Protein AF-W2V0Y0-F1 (afdb_monomer)

Nearest PDB structures (foldseek):
  4ql5-assembly1_A  TM=9.070E-01  e=4.684E-07  Streptococcus pneumoniae TIGR4
  3i4o-assembly2_B  TM=8.970E-01  e=8.389E-07  Mycobacterium tuberculosis H37Rv
  6cqk-assembly3_D  TM=5.480E-01  e=6.833E-02  Saccharomyces cerevisiae
  6i52-assembly1_A  TM=4.404E-01  e=4.958E-01  Saccharomyces cerevisiae S288C
  2ihf-assembly1_A-2  TM=4.417E-01  e=5.571E-01  Thermus aquaticus

Mean predicted aligned error: 17.36 Å

Structure (mmCIF, N/CA/C/O backbone):
data_AF-W2V0Y0-F1
#
_entry.id   AF-W2V0Y0-F1
#
loop_
_atom_site.group_PDB
_atom_site.id
_atom_site.type_symbol
_atom_site.label_atom_id
_atom_site.label_alt_id
_atom_site.label_comp_id
_atom_site.label_asym_id
_atom_site.label_entity_id
_atom_site.label_seq_id
_atom_site.pdbx_PDB_ins_code
_atom_site.Cartn_x
_atom_site.Cartn_y
_atom_site.Cartn_z
_atom_site.occupancy
_atom_site.B_iso_or_equiv
_atom_site.auth_seq_id
_atom_site.auth_comp_id
_atom_site.auth_asym_id
_atom_site.auth_atom_id
_atom_site.pdbx_PDB_model_num
ATOM 1 N N . MET A 1 1 ? 20.198 39.281 52.511 1.00 42.00 1 MET A N 1
ATOM 2 C CA . MET A 1 1 ? 19.016 38.414 52.303 1.00 42.00 1 MET A CA 1
ATOM 3 C C . MET A 1 1 ? 18.020 39.169 51.434 1.00 42.00 1 MET A C 1
ATOM 5 O O . MET A 1 1 ? 17.703 40.281 51.812 1.00 42.00 1 MET A O 1
ATOM 9 N N . LYS A 1 2 ? 17.581 38.536 50.327 1.00 40.50 2 LYS A N 1
ATOM 10 C CA . LYS A 1 2 ? 16.340 38.756 49.535 1.00 40.50 2 LYS A CA 1
ATOM 11 C C . LYS A 1 2 ? 16.173 40.158 48.907 1.00 40.50 2 LYS A C 1
ATOM 13 O O . LYS A 1 2 ? 15.984 41.127 49.615 1.00 40.50 2 LYS A O 1
ATOM 18 N N . GLN A 1 3 ? 16.458 40.362 47.616 1.00 40.72 3 GLN A N 1
ATOM 19 C CA . GLN A 1 3 ? 15.590 40.103 46.447 1.00 40.72 3 GLN A CA 1
ATOM 20 C C . GLN A 1 3 ? 14.111 40.442 46.671 1.00 40.72 3 GLN A C 1
ATOM 22 O O . GLN A 1 3 ? 13.391 39.655 47.279 1.00 40.72 3 GLN A O 1
ATOM 27 N N . GLU A 1 4 ? 13.672 41.540 46.056 1.00 38.91 4 GLU A N 1
ATOM 28 C CA . GLU A 1 4 ? 12.282 41.773 45.673 1.00 38.91 4 GLU A CA 1
ATOM 29 C C . GLU A 1 4 ? 12.251 42.140 44.182 1.00 38.91 4 GLU A C 1
ATOM 31 O O . GLU A 1 4 ? 12.815 43.142 43.746 1.00 38.91 4 GLU A O 1
ATOM 36 N N . ASN A 1 5 ? 11.636 41.261 43.393 1.00 35.97 5 ASN A N 1
ATOM 37 C CA . ASN A 1 5 ? 11.153 41.545 42.046 1.00 35.97 5 ASN A CA 1
ATOM 38 C C . ASN A 1 5 ? 9.730 42.107 42.185 1.00 35.97 5 ASN A C 1
ATOM 40 O O . ASN A 1 5 ? 8.996 41.581 43.017 1.00 35.97 5 ASN A O 1
ATOM 44 N N . HIS A 1 6 ? 9.302 43.064 41.349 1.00 41.09 6 HIS A N 1
ATOM 45 C CA . HIS A 1 6 ? 8.394 42.810 40.210 1.00 41.09 6 HIS A CA 1
ATOM 46 C C . HIS A 1 6 ? 7.782 44.097 39.591 1.00 41.09 6 HIS A C 1
ATOM 48 O O . HIS A 1 6 ? 7.285 44.962 40.301 1.00 41.09 6 HIS A O 1
ATOM 54 N N . THR A 1 7 ? 7.721 44.098 38.245 1.00 39.16 7 THR A N 1
ATOM 55 C CA . THR A 1 7 ? 6.726 44.714 37.312 1.00 39.16 7 THR A CA 1
ATOM 56 C C . THR A 1 7 ? 6.559 46.241 37.218 1.00 39.16 7 THR A C 1
ATOM 58 O O . THR A 1 7 ? 6.166 46.903 38.162 1.00 39.16 7 THR A O 1
ATOM 61 N N . SER A 1 8 ? 6.977 46.829 36.083 1.00 44.53 8 SER A N 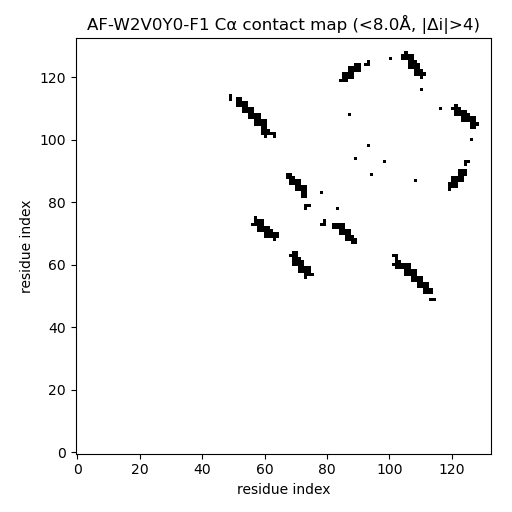1
ATOM 62 C CA . SER A 1 8 ? 6.171 47.258 34.903 1.00 44.53 8 SER A CA 1
ATOM 63 C C . SER A 1 8 ? 5.289 48.477 35.192 1.00 44.53 8 SER A C 1
ATOM 65 O O . SER A 1 8 ? 4.461 48.426 36.083 1.00 44.53 8 SER A O 1
ATOM 67 N N . GLU A 1 9 ? 5.441 49.604 34.503 1.00 32.91 9 GLU A N 1
ATOM 68 C CA . GLU A 1 9 ? 4.821 49.874 33.200 1.00 32.91 9 GLU A CA 1
ATOM 69 C C . GLU A 1 9 ? 5.497 51.100 32.554 1.00 32.91 9 GLU A C 1
ATOM 71 O O . GLU A 1 9 ? 5.639 52.135 33.199 1.00 32.91 9 GLU A O 1
ATOM 76 N N . PHE A 1 10 ? 5.846 51.036 31.265 1.00 31.69 10 PHE A N 1
ATOM 77 C CA . PHE A 1 10 ? 6.128 52.239 30.476 1.00 31.69 10 PHE A CA 1
ATOM 78 C C . PHE A 1 10 ? 4.999 52.459 29.471 1.00 31.69 10 PHE A C 1
ATOM 80 O O . PHE A 1 10 ? 4.942 51.830 28.415 1.00 31.69 10 PHE A O 1
ATOM 87 N N . LYS A 1 11 ? 4.110 53.395 29.806 1.00 40.22 11 LYS A N 1
ATOM 88 C CA . LYS A 1 11 ? 3.335 54.165 28.833 1.00 40.22 11 LYS A CA 1
ATOM 89 C C . LYS A 1 11 ? 4.039 55.507 28.648 1.00 40.22 11 LYS A C 1
ATOM 91 O O . LYS A 1 11 ? 4.275 56.209 29.624 1.00 40.22 11 LYS A O 1
ATOM 96 N N . THR A 1 12 ? 4.312 55.914 27.414 1.00 38.09 12 THR A N 1
ATOM 97 C CA . THR A 1 12 ? 3.573 56.997 26.735 1.00 38.09 12 THR A CA 1
ATOM 98 C C . THR A 1 12 ? 4.252 57.420 25.434 1.00 38.09 12 THR A C 1
ATOM 100 O O . THR A 1 12 ? 5.425 57.172 25.176 1.00 38.09 12 THR A O 1
ATOM 103 N N . ASN A 1 13 ? 3.406 58.004 24.594 1.00 41.00 13 ASN A N 1
ATOM 104 C CA . ASN A 1 13 ? 3.577 58.340 23.196 1.00 41.00 13 ASN A CA 1
ATOM 105 C C . ASN A 1 13 ? 4.416 59.605 22.935 1.00 41.00 13 ASN A C 1
ATOM 107 O O . ASN A 1 13 ? 4.546 60.482 23.782 1.00 41.00 13 ASN A O 1
ATOM 111 N N . ASN A 1 14 ? 4.704 59.751 21.638 1.00 41.03 14 ASN A N 1
ATOM 112 C CA . ASN A 1 14 ? 4.583 60.968 20.824 1.00 41.03 14 ASN A CA 1
ATOM 113 C C . ASN A 1 14 ? 5.816 61.857 20.579 1.00 41.03 14 ASN A C 1
ATOM 115 O O . ASN A 1 14 ? 6.208 62.688 21.389 1.00 41.03 14 ASN A O 1
ATOM 119 N N . ASN A 1 15 ? 6.276 61.765 19.325 1.00 48.78 15 ASN A N 1
ATOM 120 C CA . ASN A 1 15 ? 6.377 62.847 18.338 1.00 48.78 15 ASN A CA 1
ATOM 121 C C . ASN A 1 15 ? 6.909 64.216 18.789 1.00 48.78 15 ASN A C 1
ATOM 123 O O . ASN A 1 15 ? 6.168 65.043 19.313 1.00 48.78 15 ASN A O 1
ATOM 127 N N . ARG A 1 16 ? 8.151 64.486 18.377 1.00 40.28 16 ARG A N 1
ATOM 128 C CA . ARG A 1 16 ? 8.785 65.754 17.942 1.00 40.28 16 ARG A CA 1
ATOM 129 C C . ARG A 1 16 ? 10.167 65.301 17.432 1.00 40.28 16 ARG A C 1
ATOM 131 O O . ARG A 1 16 ? 10.771 64.458 18.074 1.00 40.28 16 ARG A O 1
ATOM 138 N N . SER A 1 17 ? 10.734 65.670 16.294 1.00 43.12 17 SER A N 1
ATOM 139 C CA . SER A 1 17 ? 10.711 66.892 15.495 1.00 43.12 17 SER A CA 1
ATOM 140 C C . SER A 1 17 ? 11.433 66.545 14.173 1.00 43.12 17 SER A C 1
ATOM 142 O O . SER A 1 17 ? 12.397 65.789 14.148 1.00 43.12 17 SER A O 1
ATOM 144 N N . ALA A 1 18 ? 10.834 66.860 13.029 1.00 40.22 18 ALA A N 1
ATOM 145 C CA . ALA A 1 18 ? 11.260 67.949 12.151 1.00 40.22 18 ALA A CA 1
ATOM 146 C C . ALA A 1 18 ? 12.714 67.887 11.626 1.00 40.22 18 ALA A C 1
ATOM 148 O O . ALA A 1 18 ? 13.667 68.169 12.338 1.00 4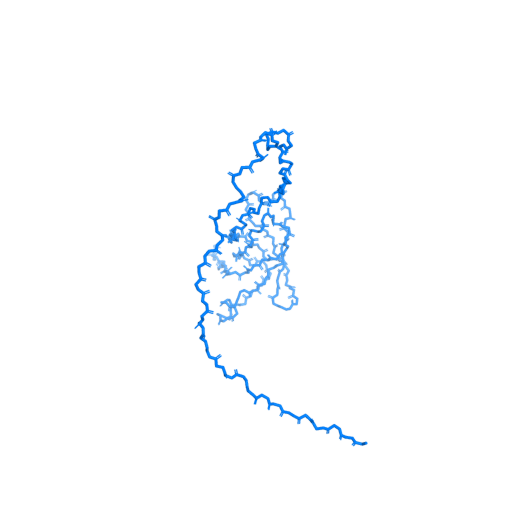0.22 18 ALA A O 1
ATOM 149 N N . SER A 1 19 ? 12.789 67.724 10.301 1.00 41.84 19 SER A N 1
ATOM 150 C CA . SER A 1 19 ? 13.608 68.528 9.386 1.00 41.84 19 SER A CA 1
ATOM 151 C C . SER A 1 19 ? 15.129 68.319 9.319 1.00 41.84 19 SER A C 1
ATOM 153 O O . SER A 1 19 ? 15.848 68.234 10.304 1.00 41.84 19 SER A O 1
ATOM 155 N N . ALA A 1 20 ? 15.594 68.382 8.068 1.00 52.62 20 ALA A N 1
ATOM 156 C CA . ALA A 1 20 ? 16.962 68.619 7.625 1.00 52.62 20 ALA A CA 1
ATOM 157 C C . ALA A 1 20 ? 17.992 67.512 7.898 1.00 52.62 20 ALA A C 1
ATOM 159 O O . ALA A 1 20 ? 18.604 67.462 8.957 1.00 52.62 20 ALA A O 1
ATOM 160 N N . LYS A 1 21 ? 18.266 66.707 6.858 1.00 41.09 21 LYS A N 1
ATOM 161 C CA . LYS A 1 21 ? 19.621 66.329 6.385 1.00 41.09 21 LYS A CA 1
ATOM 162 C C . LYS A 1 21 ? 19.516 65.299 5.252 1.00 41.09 21 LYS A C 1
ATOM 164 O O . LYS A 1 21 ? 19.934 64.157 5.381 1.00 41.09 21 LYS A O 1
ATOM 169 N N . ASN A 1 22 ? 18.953 65.708 4.112 1.00 45.47 22 ASN A N 1
ATOM 170 C CA . ASN A 1 22 ? 19.061 64.936 2.869 1.00 45.47 22 ASN A CA 1
ATOM 171 C C . ASN A 1 22 ? 19.609 65.823 1.744 1.00 45.47 22 ASN A C 1
ATOM 173 O O . ASN A 1 22 ? 18.944 66.176 0.776 1.00 45.47 22 ASN A O 1
ATOM 177 N N . LYS A 1 23 ? 20.842 66.274 1.951 1.00 47.28 23 LYS A N 1
ATOM 178 C CA . LYS A 1 23 ? 21.690 66.999 1.001 1.00 47.28 23 LYS A CA 1
ATOM 179 C C . LYS A 1 23 ? 23.110 66.748 1.519 1.00 47.28 23 LYS A C 1
ATOM 181 O O . LYS A 1 23 ? 23.291 66.845 2.723 1.00 47.28 23 LYS A O 1
ATOM 186 N N . ILE A 1 24 ? 24.076 66.414 0.655 1.00 44.53 24 ILE A N 1
ATOM 187 C CA . ILE A 1 24 ? 25.525 66.178 0.941 1.00 44.53 24 ILE A CA 1
ATOM 188 C C . ILE A 1 24 ? 26.043 64.715 0.814 1.00 44.53 24 ILE A C 1
ATOM 190 O O . ILE A 1 24 ? 27.202 64.452 1.093 1.00 44.53 24 ILE A O 1
ATOM 194 N N . LYS A 1 25 ? 25.308 63.747 0.248 1.00 40.88 25 LYS A N 1
ATOM 195 C CA . LYS A 1 25 ? 25.951 62.493 -0.246 1.00 40.88 25 LYS A CA 1
ATOM 196 C C . LYS A 1 25 ? 25.614 62.147 -1.695 1.00 40.88 25 LYS A C 1
ATOM 198 O O . LYS A 1 25 ? 25.399 60.996 -2.047 1.00 40.88 25 LYS A O 1
ATOM 203 N N . LYS A 1 26 ? 25.553 63.169 -2.553 1.00 44.56 26 LYS A N 1
ATOM 204 C CA . LYS A 1 26 ? 25.297 63.021 -3.996 1.00 44.56 26 LYS A CA 1
ATOM 205 C C . LYS A 1 26 ? 26.280 63.861 -4.817 1.00 44.56 26 LYS A C 1
ATOM 207 O O . LYS A 1 26 ? 25.892 64.747 -5.564 1.00 44.56 26 LYS A O 1
ATOM 212 N N . LYS A 1 27 ? 27.568 63.642 -4.574 1.00 44.56 27 LYS A N 1
ATOM 213 C CA . LYS A 1 27 ? 28.719 64.127 -5.350 1.00 44.56 27 LYS A CA 1
ATOM 214 C C . LYS A 1 27 ? 29.914 63.328 -4.822 1.00 44.56 27 LYS A C 1
ATOM 216 O O . LYS A 1 27 ? 30.052 63.277 -3.609 1.00 44.56 27 LYS A O 1
ATOM 221 N N . ILE A 1 28 ? 30.725 62.729 -5.701 1.00 45.25 28 ILE A N 1
ATOM 222 C CA . ILE A 1 28 ? 32.091 62.175 -5.488 1.00 45.25 28 ILE A CA 1
ATOM 223 C C . ILE A 1 28 ? 32.315 60.695 -5.880 1.00 45.25 28 ILE A C 1
ATOM 225 O O . ILE A 1 28 ? 33.448 60.360 -6.179 1.00 45.25 28 ILE A O 1
ATOM 229 N N . THR A 1 29 ? 31.324 59.818 -6.071 1.00 42.31 29 THR A N 1
ATOM 230 C CA . THR A 1 29 ? 31.627 58.459 -6.606 1.00 42.31 29 THR A CA 1
ATOM 231 C C . THR A 1 29 ? 30.867 58.153 -7.888 1.00 42.31 29 THR A C 1
ATOM 233 O O . THR A 1 29 ? 30.033 57.252 -7.947 1.00 42.31 29 THR A O 1
ATOM 236 N N . GLY A 1 30 ? 31.153 58.945 -8.921 1.00 45.41 30 GLY A N 1
ATOM 237 C CA . GLY A 1 30 ? 31.166 58.403 -10.275 1.00 45.41 30 GLY A CA 1
ATOM 238 C C . GLY A 1 30 ? 32.378 57.474 -10.425 1.00 45.41 30 GLY A C 1
ATOM 239 O O . GLY A 1 30 ? 33.377 57.671 -9.743 1.00 45.41 30 GLY A O 1
ATOM 240 N N . THR A 1 31 ? 32.245 56.472 -11.297 1.00 50.94 31 THR A N 1
ATOM 241 C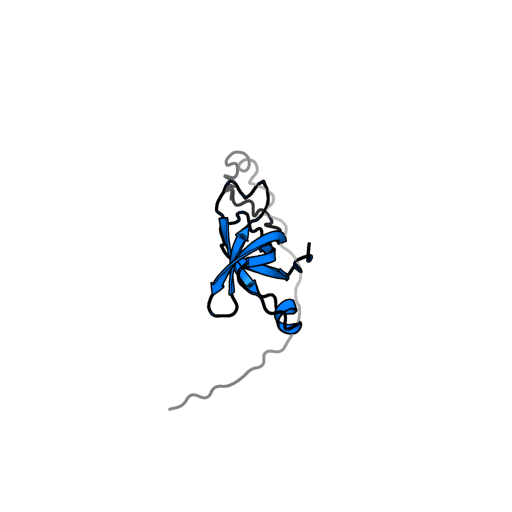 CA . THR A 1 31 ? 33.327 55.665 -11.899 1.00 50.94 31 THR A CA 1
ATOM 242 C C . THR A 1 31 ? 34.019 54.567 -11.076 1.00 50.94 31 THR A C 1
ATOM 244 O O . THR A 1 31 ? 35.211 54.365 -11.265 1.00 50.94 31 THR A O 1
ATOM 247 N N . LEU A 1 32 ? 33.309 53.789 -10.241 1.00 48.03 32 LEU A N 1
ATOM 248 C CA . LEU A 1 32 ? 33.825 52.491 -9.732 1.00 48.03 32 LEU A CA 1
ATOM 249 C C . LEU A 1 32 ? 32.753 51.386 -9.548 1.00 48.03 32 LEU A C 1
ATOM 251 O O . LEU A 1 32 ? 32.995 50.394 -8.865 1.00 48.03 32 LEU A O 1
ATOM 255 N N . SER A 1 33 ? 31.561 51.512 -10.144 1.00 47.62 33 SER A N 1
ATOM 256 C CA . SER A 1 33 ? 30.505 50.481 -10.055 1.00 47.62 33 SER A CA 1
ATOM 257 C C . SER A 1 33 ? 30.520 49.444 -11.180 1.00 47.62 33 SER A C 1
ATOM 259 O O . SER A 1 33 ? 29.815 48.440 -11.080 1.00 47.62 33 SER A O 1
ATOM 261 N N . ASP A 1 34 ? 31.302 49.675 -12.237 1.00 52.59 34 ASP A N 1
ATOM 262 C CA . ASP A 1 34 ? 31.088 48.994 -13.521 1.00 52.59 34 ASP A CA 1
ATOM 263 C C . ASP A 1 34 ? 32.059 47.832 -13.786 1.00 52.59 34 ASP A C 1
ATOM 265 O O . ASP A 1 34 ? 31.870 47.090 -14.744 1.00 52.59 34 ASP A O 1
ATOM 269 N N . SER A 1 35 ? 33.067 47.611 -12.935 1.00 49.66 35 SER A N 1
ATOM 270 C CA . SER A 1 35 ? 34.140 46.636 -13.214 1.00 49.66 35 SER A CA 1
ATOM 271 C C . SER A 1 35 ? 34.430 45.609 -12.118 1.00 49.66 35 SER A C 1
ATOM 273 O O . SER A 1 35 ? 35.150 44.649 -12.374 1.00 49.66 35 SER A O 1
ATOM 275 N N . LEU A 1 36 ? 33.800 45.695 -10.946 1.00 48.34 36 LEU A N 1
ATOM 276 C CA . LEU A 1 36 ? 33.677 44.544 -10.041 1.00 48.34 36 LEU A CA 1
ATOM 277 C C . LEU A 1 36 ? 32.233 44.069 -10.077 1.00 48.34 36 LEU A C 1
ATOM 279 O O . LEU A 1 36 ? 31.469 44.141 -9.113 1.00 48.34 36 LEU A O 1
ATOM 283 N N . GLY A 1 37 ? 31.878 43.628 -11.287 1.00 39.75 37 GLY A N 1
ATOM 284 C CA . GLY A 1 37 ? 30.668 42.902 -11.591 1.00 39.75 37 GLY A CA 1
ATOM 285 C C . GLY A 1 37 ? 30.454 41.848 -10.525 1.00 39.75 37 GLY A C 1
ATOM 286 O O . GLY A 1 37 ? 31.233 40.910 -10.389 1.00 39.75 37 GLY A O 1
ATOM 287 N N . LYS A 1 38 ? 29.396 42.078 -9.749 1.00 51.38 38 LYS A N 1
ATOM 288 C CA . LYS A 1 38 ? 28.678 41.119 -8.921 1.00 51.38 38 LYS A CA 1
ATOM 289 C C . LYS A 1 38 ? 29.028 39.697 -9.362 1.00 51.38 38 LYS A C 1
ATOM 291 O O . LYS A 1 38 ? 28.419 39.185 -10.303 1.00 51.38 38 LYS A O 1
ATOM 296 N N . LEU A 1 39 ? 29.940 39.036 -8.647 1.00 44.03 39 LEU A N 1
ATOM 297 C CA . LEU A 1 39 ? 29.833 37.596 -8.479 1.00 44.03 39 LEU A CA 1
ATOM 298 C C . LEU A 1 39 ? 28.496 37.398 -7.766 1.00 44.03 39 LEU A C 1
ATOM 300 O O . LEU A 1 39 ? 28.398 37.378 -6.543 1.00 44.03 39 LEU A O 1
ATOM 304 N N . LYS A 1 40 ? 27.427 37.367 -8.571 1.00 44.69 40 LYS A N 1
ATOM 305 C CA . LYS A 1 40 ? 26.163 36.753 -8.218 1.00 44.69 40 LYS A CA 1
ATOM 306 C C . LYS A 1 40 ? 26.579 35.368 -7.775 1.00 44.69 40 LYS A C 1
ATOM 308 O O . LYS A 1 40 ? 26.949 34.549 -8.612 1.00 44.69 40 LYS A O 1
ATOM 313 N N . ILE A 1 41 ? 26.571 35.152 -6.467 1.00 51.88 41 ILE A N 1
ATOM 314 C CA . ILE A 1 41 ? 26.485 33.822 -5.895 1.00 51.88 41 ILE A CA 1
ATOM 315 C C . ILE A 1 41 ? 25.297 33.203 -6.621 1.00 51.88 41 ILE A C 1
ATOM 317 O O . ILE A 1 41 ? 24.146 33.596 -6.420 1.00 51.88 41 ILE A O 1
ATOM 321 N N . GLN A 1 42 ? 25.603 32.359 -7.602 1.00 49.62 42 GLN A N 1
ATOM 322 C CA . GLN A 1 42 ? 24.623 31.556 -8.291 1.00 49.62 42 GLN A CA 1
ATOM 323 C C . GLN A 1 42 ? 24.236 30.505 -7.264 1.00 49.62 42 GLN A C 1
ATOM 325 O O . GLN A 1 42 ? 24.781 29.405 -7.251 1.00 49.62 42 GLN A O 1
ATOM 330 N N . ASP A 1 43 ? 23.343 30.874 -6.347 1.00 48.94 43 ASP A N 1
ATOM 331 C CA . ASP A 1 43 ? 22.583 29.901 -5.584 1.00 48.94 43 ASP A CA 1
ATOM 332 C C . ASP A 1 43 ? 21.737 29.136 -6.612 1.00 48.94 43 ASP A C 1
ATOM 334 O O . ASP A 1 43 ? 20.585 29.449 -6.900 1.00 48.94 43 ASP A O 1
ATOM 338 N N . SER A 1 44 ? 22.360 28.129 -7.224 1.00 54.50 44 SER A N 1
ATOM 339 C CA . SER A 1 44 ? 21.798 27.202 -8.206 1.00 54.50 44 SER A CA 1
ATOM 340 C C . SER A 1 44 ? 20.766 26.258 -7.587 1.00 54.50 44 SER A C 1
ATOM 342 O O . SER A 1 44 ? 20.202 25.401 -8.267 1.00 54.50 44 SER A O 1
ATOM 344 N N . ARG A 1 45 ? 20.419 26.465 -6.312 1.00 56.41 45 ARG A N 1
ATOM 345 C CA . ARG A 1 45 ? 19.213 25.920 -5.692 1.00 56.41 45 ARG A CA 1
ATOM 346 C C . ARG A 1 45 ? 18.004 26.700 -6.189 1.00 56.41 45 ARG A C 1
ATOM 348 O O . ARG A 1 45 ? 17.302 27.363 -5.426 1.00 56.41 45 ARG A O 1
ATOM 355 N N . SER A 1 46 ? 17.736 26.571 -7.487 1.00 51.84 46 SER A N 1
ATOM 356 C CA . SER A 1 46 ? 16.390 26.738 -8.010 1.00 51.84 46 SER A CA 1
ATOM 357 C C . SER A 1 46 ? 15.494 25.833 -7.168 1.00 51.84 46 SER A C 1
ATOM 359 O O . SER A 1 46 ? 15.546 24.606 -7.223 1.00 51.84 46 SER A O 1
ATOM 361 N N . LYS A 1 47 ? 14.741 26.446 -6.260 1.00 52.44 47 LYS A N 1
ATOM 362 C CA . LYS A 1 47 ? 13.767 25.756 -5.429 1.00 52.44 47 LYS A CA 1
ATOM 363 C C . LYS A 1 47 ? 12.630 25.373 -6.365 1.00 52.44 47 LYS A C 1
ATOM 365 O O . LYS A 1 47 ? 11.642 26.093 -6.476 1.00 52.44 47 LYS A O 1
ATOM 370 N N . THR A 1 48 ? 12.810 24.288 -7.119 1.00 51.75 48 THR A N 1
ATOM 371 C CA . THR A 1 48 ? 11.766 23.741 -7.976 1.00 51.75 48 THR A CA 1
ATOM 372 C C . THR A 1 48 ? 10.600 23.419 -7.064 1.00 51.75 48 THR A C 1
ATOM 374 O O . THR A 1 48 ? 10.728 22.616 -6.137 1.00 51.75 48 THR A O 1
ATOM 377 N N . ASN A 1 49 ? 9.489 24.111 -7.280 1.00 54.00 49 ASN A N 1
ATOM 378 C CA . ASN A 1 49 ? 8.247 23.910 -6.564 1.00 54.00 49 ASN A CA 1
ATOM 379 C C . ASN A 1 49 ? 7.798 22.458 -6.791 1.00 54.00 49 ASN A C 1
ATOM 381 O O . ASN A 1 49 ? 7.1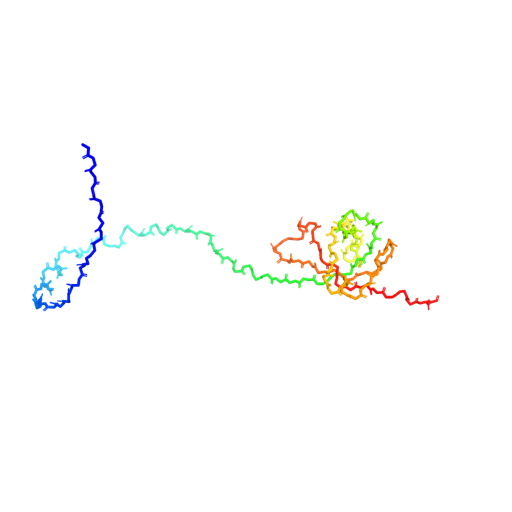72 22.146 -7.804 1.00 54.00 49 ASN A O 1
ATOM 385 N N . ALA A 1 50 ? 8.192 21.553 -5.894 1.00 61.94 50 ALA A N 1
ATOM 386 C CA . ALA A 1 50 ? 7.832 20.146 -5.942 1.00 61.94 50 ALA A CA 1
ATOM 387 C C . ALA A 1 50 ? 6.348 20.029 -5.582 1.00 61.94 50 ALA A C 1
ATOM 389 O O . ALA A 1 50 ? 5.980 19.759 -4.436 1.00 61.94 50 ALA A O 1
ATOM 390 N N . LYS A 1 51 ? 5.482 20.303 -6.566 1.00 66.69 51 LYS A N 1
ATOM 391 C CA . LYS A 1 51 ? 4.043 20.067 -6.470 1.00 66.69 51 LYS A CA 1
ATOM 392 C C . LYS A 1 51 ? 3.859 18.594 -6.114 1.00 66.69 51 LYS A C 1
ATOM 394 O O . LYS A 1 51 ? 4.176 17.712 -6.909 1.00 66.69 51 LYS A O 1
ATOM 399 N N . LYS A 1 52 ? 3.383 18.332 -4.896 1.00 67.56 52 LYS A N 1
ATOM 400 C CA . LYS A 1 52 ? 3.034 16.983 -4.448 1.00 67.56 52 LYS A CA 1
ATOM 401 C C . LYS A 1 52 ? 1.862 16.514 -5.305 1.00 67.56 52 LYS A C 1
ATOM 403 O O . LYS A 1 52 ? 0.740 16.963 -5.100 1.00 67.56 52 LYS A O 1
ATOM 408 N N . SER A 1 53 ? 2.139 15.652 -6.275 1.00 79.56 53 SER A N 1
ATOM 409 C CA . SER A 1 53 ? 1.111 14.955 -7.046 1.00 79.56 53 SER A CA 1
ATOM 410 C C . SER A 1 53 ? 0.938 13.548 -6.479 1.00 79.56 53 SER A C 1
ATOM 412 O O . SER A 1 53 ? 1.901 12.925 -6.028 1.00 79.56 53 SER A O 1
ATOM 414 N N . VAL A 1 54 ? -0.300 13.066 -6.438 1.00 86.31 54 VAL A N 1
ATOM 415 C CA . VAL A 1 54 ? -0.626 11.692 -6.040 1.00 86.31 54 VAL A CA 1
ATOM 416 C C . VAL A 1 54 ? -0.929 10.914 -7.313 1.00 86.31 54 VAL A C 1
ATOM 418 O O . VAL A 1 54 ? -1.663 11.409 -8.165 1.00 86.31 54 VAL A O 1
ATOM 421 N N . ARG A 1 55 ? -0.333 9.730 -7.463 1.00 88.31 55 ARG A N 1
ATOM 422 C CA . ARG A 1 55 ? -0.579 8.824 -8.590 1.00 88.31 55 ARG A CA 1
ATOM 423 C C . ARG A 1 55 ? -1.307 7.584 -8.091 1.00 88.31 55 ARG A C 1
ATOM 425 O O . ARG A 1 55 ? -0.850 6.954 -7.139 1.00 88.31 55 ARG A O 1
ATOM 432 N N . GLU A 1 56 ? -2.400 7.231 -8.753 1.00 92.75 56 GLU A N 1
ATOM 433 C CA . GLU A 1 56 ? -3.122 5.980 -8.526 1.00 92.75 56 GLU A CA 1
ATOM 434 C C . GLU A 1 56 ? -2.526 4.865 -9.390 1.00 92.75 56 GLU A C 1
ATOM 436 O O . GLU A 1 56 ? -2.268 5.053 -10.579 1.00 92.75 56 GLU A O 1
ATOM 441 N N . LEU A 1 57 ? -2.285 3.706 -8.786 1.00 92.94 57 LEU A N 1
ATOM 442 C CA . LEU A 1 57 ? -1.712 2.528 -9.427 1.00 92.94 57 LEU A CA 1
ATOM 443 C C . LEU A 1 57 ? -2.513 1.290 -9.032 1.00 92.94 57 LEU A C 1
ATOM 445 O O . LEU A 1 57 ? -3.035 1.203 -7.919 1.00 92.94 57 LEU A O 1
ATOM 449 N N . LYS A 1 58 ? -2.583 0.307 -9.929 1.00 94.69 58 LYS A N 1
ATOM 450 C CA . LYS A 1 58 ? -3.139 -1.009 -9.609 1.00 94.69 58 LYS A CA 1
ATOM 451 C C . LYS A 1 58 ? -2.041 -1.911 -9.055 1.00 94.69 58 LYS A C 1
ATOM 453 O O . LYS A 1 58 ? -0.907 -1.890 -9.535 1.00 94.69 58 LYS A O 1
ATOM 458 N N . ALA A 1 59 ? -2.386 -2.719 -8.062 1.00 95.44 59 ALA A N 1
ATOM 459 C CA . ALA A 1 59 ? -1.471 -3.671 -7.453 1.00 95.44 59 ALA A CA 1
ATOM 460 C C . ALA A 1 59 ? -2.205 -4.929 -6.973 1.00 95.44 59 ALA A C 1
ATOM 462 O O . ALA A 1 59 ? -3.417 -4.911 -6.756 1.00 95.44 59 ALA A O 1
ATOM 463 N N . LYS A 1 60 ? -1.453 -6.012 -6.778 1.00 96.00 60 LYS A N 1
ATOM 464 C CA . LYS A 1 60 ? -1.906 -7.254 -6.151 1.00 96.00 60 LYS A CA 1
ATOM 465 C C . LYS A 1 60 ? -1.237 -7.411 -4.793 1.00 96.00 60 LYS A C 1
ATOM 467 O O . LYS A 1 60 ? -0.036 -7.171 -4.667 1.00 96.00 60 LYS A O 1
ATOM 472 N N . ILE A 1 61 ? -1.996 -7.816 -3.782 1.00 96.88 61 ILE A N 1
ATOM 473 C CA . ILE A 1 61 ? -1.440 -8.080 -2.450 1.00 96.88 61 ILE A CA 1
ATOM 474 C C . ILE A 1 61 ? -0.728 -9.428 -2.443 1.00 96.88 61 ILE A C 1
ATOM 476 O O . ILE A 1 61 ? -1.324 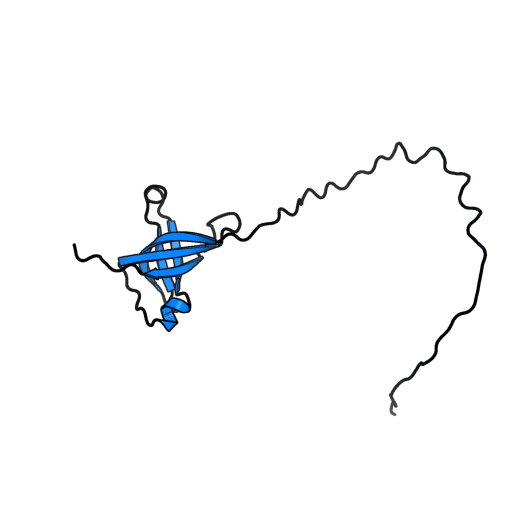-10.448 -2.788 1.00 96.88 61 ILE A O 1
ATOM 480 N N . ILE A 1 62 ? 0.535 -9.418 -2.021 1.00 96.75 62 ILE A N 1
ATOM 481 C CA . ILE A 1 62 ? 1.384 -10.610 -1.906 1.00 96.75 62 ILE A CA 1
ATOM 482 C C . ILE A 1 62 ? 1.420 -11.113 -0.464 1.00 96.75 62 ILE A C 1
ATOM 484 O O . ILE A 1 62 ? 1.384 -12.315 -0.230 1.00 96.75 62 ILE A O 1
ATOM 488 N N . GLU A 1 63 ? 1.470 -10.205 0.509 1.00 96.38 63 GLU A N 1
ATOM 489 C CA . GLU A 1 63 ? 1.697 -10.569 1.908 1.00 96.38 63 GLU A CA 1
ATOM 490 C C . GLU A 1 63 ? 0.979 -9.596 2.846 1.00 96.38 63 GLU A C 1
ATOM 492 O O . GLU A 1 63 ? 0.902 -8.394 2.578 1.00 96.38 63 GLU A O 1
ATOM 497 N N . MET A 1 64 ? 0.471 -10.100 3.969 1.00 96.06 64 MET A N 1
ATOM 498 C CA . MET A 1 64 ? -0.085 -9.272 5.040 1.00 96.06 64 MET A CA 1
ATOM 499 C C . MET A 1 64 ? 0.986 -9.008 6.094 1.00 96.06 64 MET A C 1
ATOM 501 O O . MET A 1 64 ? 1.673 -9.927 6.523 1.00 96.06 64 MET A O 1
ATOM 505 N N . LEU A 1 65 ? 1.099 -7.757 6.537 1.00 94.44 65 LEU A N 1
ATOM 506 C CA . LEU A 1 65 ? 2.088 -7.330 7.523 1.00 94.44 65 LEU A CA 1
ATOM 507 C C . LEU A 1 65 ? 1.396 -6.873 8.821 1.00 94.44 65 LEU A C 1
ATOM 509 O O . LEU A 1 65 ? 0.232 -6.445 8.792 1.00 94.44 65 LEU A O 1
ATOM 513 N N . PRO A 1 66 ? 2.098 -6.898 9.969 1.00 93.12 66 PRO A N 1
ATOM 514 C CA . PRO A 1 66 ? 1.589 -6.319 11.208 1.00 93.12 66 PRO A CA 1
ATOM 515 C C . PRO A 1 66 ? 1.182 -4.844 11.039 1.00 93.12 66 PRO A C 1
ATOM 517 O O . PRO A 1 66 ? 1.732 -4.109 10.219 1.00 93.12 66 PRO A O 1
ATOM 520 N N . GLY A 1 67 ? 0.208 -4.380 11.828 1.00 88.94 67 GLY A N 1
ATOM 521 C CA . GLY A 1 67 ? -0.202 -2.967 11.819 1.00 88.94 67 GLY A CA 1
ATOM 522 C C . GLY A 1 67 ? -1.139 -2.557 10.672 1.00 88.94 67 GLY A C 1
ATOM 523 O O . GLY A 1 67 ? -1.198 -1.377 10.320 1.00 88.94 67 GLY A O 1
ATOM 524 N N . ALA A 1 68 ? -1.902 -3.502 10.107 1.00 88.50 68 ALA A N 1
ATOM 525 C CA . ALA A 1 68 ? -2.834 -3.270 8.991 1.00 88.50 68 ALA A CA 1
ATOM 526 C C . ALA A 1 68 ? -2.150 -2.719 7.723 1.00 88.50 68 ALA A C 1
ATOM 528 O O . ALA A 1 68 ? -2.707 -1.872 7.004 1.00 88.50 68 ALA A O 1
ATOM 529 N N . MET A 1 69 ? -0.933 -3.209 7.485 1.00 93.81 69 MET A N 1
ATOM 530 C CA . MET A 1 69 ? -0.165 -3.000 6.266 1.00 93.81 69 MET A CA 1
ATOM 531 C C . MET A 1 69 ? -0.164 -4.276 5.428 1.00 93.81 69 MET A C 1
ATOM 533 O O . MET A 1 69 ? -0.453 -5.369 5.913 1.00 93.81 69 MET A O 1
ATOM 537 N N . CYS A 1 70 ? 0.179 -4.137 4.159 1.00 95.88 70 CYS A N 1
ATOM 538 C CA . CYS A 1 70 ? 0.354 -5.265 3.260 1.00 95.88 70 CYS A CA 1
ATOM 539 C C . CYS A 1 70 ? 1.474 -4.967 2.269 1.00 95.88 70 CYS A C 1
ATOM 541 O O . CYS A 1 70 ? 1.714 -3.809 1.921 1.00 95.88 70 CYS A O 1
ATOM 543 N N . LYS A 1 71 ? 2.164 -6.014 1.829 1.00 95.88 71 LYS A N 1
ATOM 544 C CA . LYS A 1 71 ? 3.095 -5.949 0.711 1.00 95.88 71 LYS A CA 1
ATOM 545 C C . LYS A 1 71 ? 2.305 -6.133 -0.576 1.00 95.88 71 LYS A C 1
ATOM 547 O O . LYS A 1 71 ? 1.517 -7.074 -0.700 1.00 95.88 71 LYS A O 1
ATOM 552 N N . VAL A 1 72 ? 2.505 -5.229 -1.522 1.00 95.94 72 VAL A N 1
ATOM 553 C CA . VAL A 1 72 ? 1.811 -5.218 -2.807 1.00 95.94 72 VAL A CA 1
ATOM 554 C C . VAL A 1 72 ? 2.814 -5.174 -3.946 1.00 95.94 72 VAL A C 1
ATOM 556 O O . VAL A 1 72 ? 3.840 -4.503 -3.846 1.00 95.94 72 VAL A O 1
ATOM 559 N N . LYS A 1 73 ? 2.489 -5.850 -5.043 1.00 94.19 73 LYS A N 1
ATOM 560 C CA . LYS A 1 73 ? 3.235 -5.784 -6.299 1.00 94.19 73 LYS A CA 1
ATOM 561 C C . LYS A 1 73 ? 2.395 -5.087 -7.346 1.00 94.19 73 LYS A C 1
ATOM 563 O O . LYS A 1 73 ? 1.203 -5.371 -7.473 1.00 94.19 73 LYS A O 1
ATOM 568 N N . LEU A 1 74 ? 3.004 -4.142 -8.054 1.00 93.19 74 LEU A N 1
ATOM 569 C CA . LEU A 1 74 ? 2.324 -3.410 -9.118 1.00 93.19 74 LEU A CA 1
ATOM 570 C C . LEU A 1 74 ? 1.891 -4.371 -10.228 1.00 93.19 74 LEU A C 1
ATOM 572 O O . LEU A 1 74 ? 2.616 -5.302 -10.565 1.00 93.19 74 LEU A O 1
ATOM 576 N N . ILE A 1 75 ? 0.705 -4.136 -10.786 1.00 91.12 75 ILE A N 1
ATOM 577 C CA . ILE A 1 75 ? 0.177 -4.907 -11.915 1.00 91.12 75 ILE A CA 1
ATOM 578 C C . ILE A 1 75 ? -0.040 -3.975 -13.108 1.00 91.12 75 ILE A C 1
ATOM 580 O O . ILE A 1 75 ? -0.553 -2.864 -12.953 1.00 91.12 75 ILE A O 1
ATOM 584 N N . GLY A 1 76 ? 0.361 -4.426 -14.295 1.00 87.50 76 GLY A N 1
ATOM 585 C CA . GLY A 1 76 ? 0.264 -3.677 -15.548 1.00 87.50 76 GLY A CA 1
ATOM 586 C C . GLY A 1 76 ? 1.509 -3.854 -16.417 1.00 87.50 76 GLY A C 1
ATOM 587 O O . GLY A 1 76 ? 2.598 -4.074 -15.894 1.00 87.50 76 GLY A O 1
ATOM 588 N N . ALA A 1 77 ? 1.345 -3.709 -17.735 1.00 79.00 77 ALA A N 1
ATOM 589 C CA . ALA A 1 77 ? 2.380 -4.022 -18.725 1.00 79.00 77 ALA A CA 1
ATOM 590 C C . ALA A 1 77 ? 3.709 -3.273 -18.500 1.00 79.00 77 ALA A C 1
ATOM 592 O O . ALA A 1 77 ? 4.777 -3.852 -18.654 1.00 79.00 77 ALA A O 1
ATOM 593 N N . GLU A 1 78 ? 3.661 -2.006 -18.071 1.00 78.88 78 GLU A N 1
ATOM 594 C CA . GLU A 1 78 ? 4.866 -1.197 -17.803 1.00 78.88 78 GLU A CA 1
ATOM 595 C C . GLU A 1 78 ? 5.652 -1.650 -16.561 1.00 78.88 78 GLU A C 1
ATOM 597 O O . GLU A 1 78 ? 6.839 -1.349 -16.429 1.00 78.88 78 GLU A O 1
ATOM 602 N N . TYR A 1 79 ? 4.988 -2.329 -15.624 1.00 79.69 79 TYR A N 1
ATOM 603 C CA . TYR A 1 79 ? 5.565 -2.721 -14.338 1.00 79.69 79 TYR A CA 1
ATOM 604 C C . TYR A 1 79 ? 5.836 -4.219 -14.252 1.00 79.69 79 TYR A C 1
ATOM 606 O O . TYR A 1 79 ? 6.569 -4.641 -13.374 1.00 79.69 79 TYR A O 1
ATOM 614 N N . GLU A 1 80 ? 5.295 -5.029 -15.156 1.00 74.12 80 GLU A N 1
ATOM 615 C CA . GLU A 1 80 ? 5.482 -6.480 -15.129 1.00 74.12 80 GLU A CA 1
ATOM 616 C C . GLU A 1 80 ? 6.933 -6.887 -15.417 1.00 74.12 80 GLU A C 1
ATOM 618 O O . GLU A 1 80 ? 7.437 -7.835 -14.826 1.00 74.12 80 GLU A O 1
ATOM 623 N N . SER A 1 81 ? 7.653 -6.103 -16.227 1.00 78.75 81 SER A N 1
ATOM 624 C CA . SER A 1 81 ? 9.085 -6.312 -16.482 1.00 78.75 81 SER A CA 1
ATOM 625 C C . SER A 1 81 ? 9.986 -5.967 -15.288 1.00 78.75 81 SER A C 1
ATOM 627 O O . SER A 1 81 ? 11.185 -6.236 -15.335 1.00 78.75 81 SER A O 1
ATOM 629 N N . LYS A 1 82 ? 9.455 -5.325 -14.237 1.00 78.38 82 LYS A N 1
ATOM 630 C CA . LYS A 1 82 ? 10.229 -4.889 -13.072 1.00 78.38 82 LYS A CA 1
ATOM 631 C C . LYS A 1 82 ? 9.497 -5.269 -11.790 1.00 78.38 82 LYS A C 1
ATOM 633 O O . LYS A 1 82 ? 8.479 -4.678 -11.461 1.00 78.38 82 LYS A O 1
ATOM 638 N N . ASP A 1 83 ? 10.059 -6.191 -11.016 1.00 81.56 83 ASP A N 1
ATOM 639 C CA . ASP A 1 83 ? 9.494 -6.644 -9.739 1.00 81.56 83 ASP A CA 1
ATOM 640 C C . ASP A 1 83 ? 9.523 -5.546 -8.657 1.00 81.56 83 ASP A C 1
ATOM 642 O O . ASP A 1 83 ? 10.361 -5.532 -7.758 1.00 81.56 83 ASP A O 1
ATOM 646 N N . ILE A 1 84 ? 8.615 -4.573 -8.759 1.00 86.69 84 ILE A N 1
ATOM 647 C CA . ILE A 1 84 ? 8.473 -3.479 -7.798 1.00 86.69 84 ILE A CA 1
ATOM 648 C C . ILE A 1 84 ? 7.475 -3.889 -6.721 1.00 86.69 84 ILE A C 1
ATOM 650 O O . ILE A 1 84 ? 6.269 -3.994 -6.968 1.00 86.69 84 ILE A O 1
ATOM 654 N N . GLU A 1 85 ? 7.988 -4.029 -5.504 1.00 91.38 85 GLU A N 1
ATOM 655 C CA . GLU A 1 85 ? 7.198 -4.261 -4.302 1.00 91.38 85 GLU A CA 1
ATOM 656 C C . GLU A 1 85 ? 7.091 -2.989 -3.457 1.00 91.38 85 GLU A C 1
ATOM 658 O O . GLU A 1 85 ? 8.054 -2.239 -3.280 1.00 91.38 85 GLU A O 1
ATOM 663 N N . LEU A 1 86 ? 5.902 -2.749 -2.910 1.00 92.81 86 LEU A N 1
ATOM 664 C CA . LEU A 1 86 ? 5.599 -1.612 -2.046 1.00 92.81 86 LEU A CA 1
ATOM 665 C C . LEU A 1 86 ? 4.898 -2.093 -0.774 1.00 92.81 86 LEU A C 1
ATOM 667 O O . LEU A 1 86 ? 4.197 -3.101 -0.765 1.00 92.81 86 LEU A O 1
ATOM 671 N N . ILE A 1 87 ? 5.035 -1.326 0.300 1.00 94.69 87 ILE A N 1
ATOM 6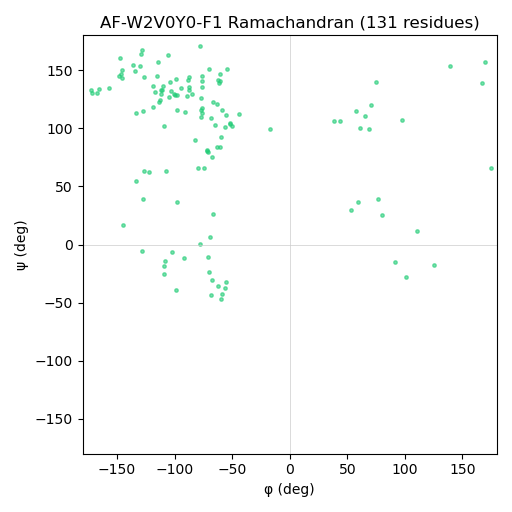72 C CA . ILE A 1 87 ? 4.291 -1.489 1.546 1.00 94.69 87 ILE A CA 1
ATOM 673 C C . ILE A 1 87 ? 3.119 -0.510 1.519 1.00 94.69 87 ILE A C 1
ATOM 675 O O . ILE A 1 87 ? 3.298 0.711 1.503 1.00 94.69 87 ILE A O 1
ATOM 679 N N . ALA A 1 88 ? 1.901 -1.040 1.518 1.00 95.62 88 ALA A N 1
ATOM 680 C CA . ALA A 1 88 ? 0.684 -0.251 1.478 1.00 95.62 88 ALA A CA 1
ATOM 681 C C . ALA A 1 88 ? -0.004 -0.202 2.848 1.00 95.62 88 ALA A C 1
ATOM 683 O O . ALA A 1 88 ? -0.323 -1.230 3.449 1.00 95.62 88 ALA A O 1
ATOM 684 N N . TYR A 1 89 ? -0.289 1.014 3.314 1.00 95.25 89 TYR A N 1
ATOM 685 C CA . TYR A 1 89 ? -1.119 1.262 4.489 1.00 95.25 89 TYR A CA 1
ATOM 686 C C . TYR A 1 89 ? -2.584 1.330 4.079 1.00 95.25 89 TYR A C 1
ATOM 688 O O . TYR A 1 89 ? -2.946 2.027 3.128 1.00 95.25 89 TYR A O 1
ATOM 696 N N . THR A 1 90 ? -3.452 0.678 4.844 1.00 95.00 90 THR A N 1
ATOM 697 C CA . THR A 1 90 ? -4.893 0.744 4.596 1.00 95.00 90 THR A CA 1
ATOM 698 C C . THR A 1 90 ? -5.433 2.152 4.861 1.00 95.00 90 THR A C 1
ATOM 700 O O . THR A 1 90 ? -5.320 2.660 5.983 1.00 95.00 90 THR A O 1
ATOM 703 N N . ALA A 1 91 ? -6.059 2.787 3.863 1.00 94.94 91 ALA A N 1
ATOM 704 C CA . ALA A 1 91 ? -6.679 4.095 4.041 1.00 94.94 91 ALA A CA 1
ATOM 705 C C . ALA A 1 91 ? -7.783 4.055 5.107 1.00 94.94 91 ALA A C 1
ATOM 707 O O . ALA A 1 91 ? -8.545 3.093 5.218 1.00 94.94 91 ALA A O 1
ATOM 708 N N . GLY A 1 92 ? -7.943 5.160 5.842 1.00 94.69 92 GLY A N 1
ATOM 709 C CA . GLY A 1 92 ? -8.990 5.278 6.861 1.00 94.69 92 GLY A CA 1
ATOM 710 C C . GLY A 1 92 ? -10.399 5.012 6.317 1.00 94.69 92 GLY A C 1
ATOM 711 O O . GLY A 1 92 ? -11.217 4.435 7.023 1.00 94.69 92 GLY A O 1
ATOM 712 N N . ARG A 1 93 ? -10.667 5.351 5.046 1.00 93.88 93 ARG A N 1
ATOM 713 C CA . ARG A 1 93 ? -11.940 5.047 4.370 1.00 93.88 93 ARG A CA 1
ATOM 714 C C . ARG A 1 93 ? -12.229 3.543 4.326 1.00 93.88 93 ARG A C 1
ATOM 716 O O . ARG A 1 93 ? -13.350 3.143 4.618 1.00 93.88 93 ARG A O 1
ATOM 723 N N . ILE A 1 94 ? -11.226 2.719 4.028 1.00 95.19 94 ILE A N 1
ATOM 724 C CA . ILE A 1 94 ? -11.361 1.255 3.987 1.00 95.19 94 ILE A CA 1
ATOM 725 C C . ILE A 1 94 ? -11.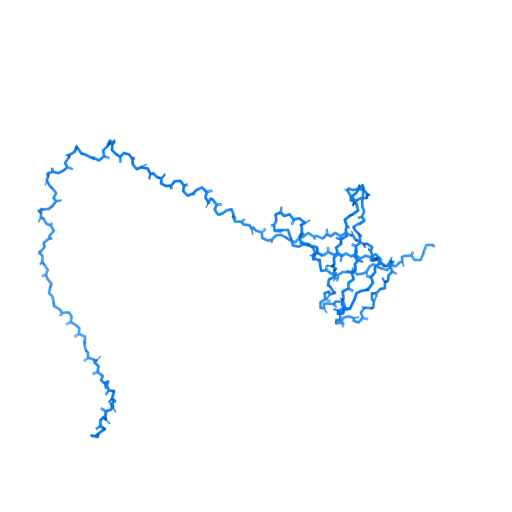598 0.694 5.388 1.00 95.19 94 ILE A C 1
ATOM 727 O O . ILE A 1 94 ? -12.515 -0.105 5.569 1.00 95.19 94 ILE A O 1
ATOM 731 N N . LYS A 1 95 ? -10.860 1.190 6.394 1.00 93.56 95 LYS A N 1
ATOM 732 C CA . LYS A 1 95 ? -11.064 0.806 7.803 1.00 93.56 95 LYS A CA 1
ATOM 733 C C . LYS A 1 95 ? -12.478 1.141 8.288 1.00 93.56 95 LYS A C 1
ATOM 735 O O . LYS A 1 95 ? -13.143 0.290 8.867 1.00 93.56 95 LYS A O 1
ATOM 740 N N . LYS A 1 96 ? -12.962 2.357 8.002 1.00 96.25 96 LYS A N 1
ATOM 741 C CA . LYS A 1 96 ? -14.328 2.799 8.344 1.00 96.25 96 LYS A CA 1
ATOM 742 C C . LYS A 1 96 ? -15.399 1.968 7.638 1.00 96.25 96 LYS A C 1
ATOM 744 O O . LYS A 1 96 ? -16.420 1.666 8.239 1.00 96.25 96 LYS A O 1
ATOM 749 N N . SER A 1 97 ? -15.131 1.554 6.401 1.00 96.19 97 SER A N 1
ATOM 750 C CA . SER A 1 97 ? -16.024 0.690 5.620 1.00 96.19 97 SER A CA 1
ATOM 751 C C . SER A 1 97 ? -15.951 -0.785 6.035 1.00 96.19 97 SER A C 1
ATOM 753 O O . SER A 1 97 ? -16.622 -1.612 5.430 1.00 96.19 97 SER A O 1
ATOM 755 N N . ARG A 1 9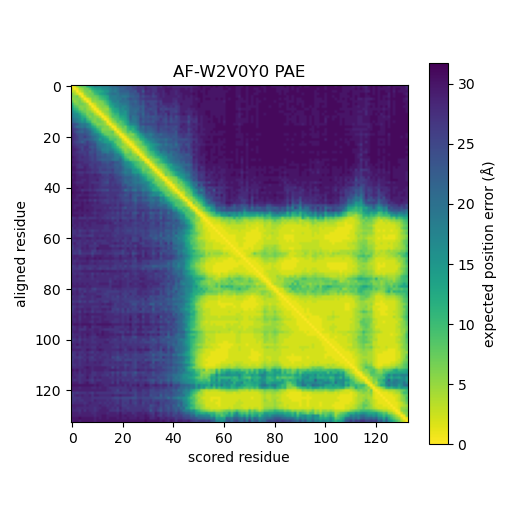8 ? -15.127 -1.129 7.040 1.00 94.56 98 ARG A N 1
ATOM 756 C CA . ARG A 1 98 ? -14.910 -2.498 7.542 1.00 94.56 98 ARG A CA 1
ATOM 757 C C . ARG A 1 98 ? -14.535 -3.501 6.443 1.00 94.56 98 ARG A C 1
ATOM 759 O O . ARG A 1 98 ? -14.831 -4.687 6.546 1.00 94.56 98 ARG A O 1
ATOM 766 N N . ILE A 1 99 ? -13.868 -3.034 5.389 1.00 94.44 99 ILE A N 1
ATOM 767 C CA . ILE A 1 99 ? -13.426 -3.895 4.291 1.00 94.44 99 ILE A CA 1
ATOM 768 C C . ILE A 1 99 ? -12.206 -4.683 4.769 1.00 94.44 99 ILE A C 1
ATOM 770 O O . ILE A 1 99 ? -11.161 -4.103 5.076 1.00 94.44 99 ILE A O 1
ATOM 774 N N . ARG A 1 100 ? -12.336 -6.011 4.808 1.00 92.88 100 ARG A N 1
ATOM 775 C CA . ARG A 1 100 ? -11.206 -6.916 5.031 1.00 92.88 100 ARG A CA 1
ATOM 776 C C . ARG A 1 100 ? -10.387 -7.026 3.748 1.00 92.88 100 ARG A C 1
ATOM 778 O O . ARG A 1 100 ? -10.952 -7.167 2.666 1.00 92.88 100 ARG A O 1
ATOM 785 N N . VAL A 1 101 ? -9.073 -6.959 3.899 1.00 93.12 101 VAL A N 1
ATOM 786 C CA . VAL A 1 101 ? -8.089 -7.110 2.826 1.00 93.12 101 VAL A CA 1
ATOM 787 C C . VAL A 1 101 ? -7.355 -8.429 3.053 1.00 93.12 101 VAL A C 1
ATOM 789 O O . VAL A 1 101 ? -6.982 -8.723 4.192 1.00 93.12 101 VAL A O 1
ATOM 792 N N . VAL A 1 102 ? -7.199 -9.230 2.003 1.00 94.50 102 VAL A N 1
ATOM 793 C CA . VAL A 1 102 ? -6.543 -10.542 2.048 1.00 94.50 102 VAL A CA 1
ATOM 794 C C . VAL A 1 102 ? -5.480 -10.665 0.956 1.00 94.50 102 VAL A C 1
ATOM 796 O O . VAL A 1 102 ? -5.431 -9.877 0.012 1.00 94.50 102 VAL A O 1
ATOM 799 N N . VAL A 1 103 ? -4.602 -11.659 1.093 1.00 96.69 103 VAL A N 1
ATOM 800 C CA . VAL A 1 103 ? -3.603 -11.974 0.065 1.00 96.69 103 VAL A CA 1
ATOM 801 C C . VAL A 1 103 ? -4.301 -12.368 -1.237 1.00 96.69 103 VAL A C 1
ATOM 803 O O . VAL A 1 103 ? -5.304 -13.075 -1.219 1.00 96.69 103 VAL A O 1
ATOM 806 N N . GLY A 1 104 ? -3.770 -11.900 -2.365 1.00 95.25 104 GLY A N 1
ATOM 807 C CA . GLY A 1 104 ? -4.310 -12.161 -3.697 1.00 95.25 104 GLY A CA 1
ATOM 808 C C . GLY A 1 104 ? -5.309 -11.121 -4.205 1.00 95.25 104 GLY A C 1
ATOM 809 O O . GLY A 1 104 ? -5.540 -11.071 -5.412 1.00 95.25 104 GLY A O 1
ATOM 810 N N . ASP A 1 105 ? -5.838 -10.257 -3.334 1.00 95.94 105 ASP A N 1
ATOM 811 C CA . ASP A 1 105 ? -6.748 -9.181 -3.727 1.00 95.94 105 ASP A CA 1
ATOM 812 C C . ASP A 1 105 ? -6.091 -8.204 -4.716 1.00 95.94 105 ASP A C 1
ATOM 814 O O . ASP A 1 105 ? -4.931 -7.800 -4.557 1.00 95.94 105 ASP A O 1
ATOM 818 N N . ILE A 1 106 ? -6.880 -7.764 -5.698 1.00 95.69 106 ILE A N 1
ATOM 819 C CA . ILE A 1 106 ? -6.525 -6.665 -6.596 1.00 95.69 106 ILE A CA 1
ATOM 820 C C . ILE A 1 106 ? -6.993 -5.352 -5.975 1.00 95.69 106 ILE A C 1
ATOM 822 O O . ILE A 1 106 ? -8.156 -5.188 -5.597 1.00 95.69 106 ILE A O 1
ATOM 826 N N . VAL A 1 107 ? -6.081 -4.393 -5.869 1.00 96.50 107 VAL A N 1
ATOM 827 C CA . VAL A 1 107 ? -6.303 -3.135 -5.156 1.00 96.50 107 VAL A CA 1
ATOM 828 C C . VAL A 1 107 ? -5.785 -1.944 -5.947 1.00 96.50 107 VAL A C 1
ATOM 830 O O . VAL A 1 107 ? -4.869 -2.059 -6.762 1.00 96.50 107 VAL A O 1
ATOM 833 N N . THR A 1 108 ? -6.367 -0.780 -5.681 1.00 96.44 108 THR A N 1
ATOM 834 C CA . THR A 1 108 ? -5.821 0.503 -6.123 1.00 96.44 108 THR A CA 1
ATOM 835 C C . THR A 1 108 ? -5.072 1.142 -4.964 1.00 96.44 108 THR A C 1
ATOM 837 O O . THR A 1 108 ? -5.608 1.283 -3.855 1.00 96.44 108 THR A O 1
ATOM 840 N N . ILE A 1 109 ? -3.834 1.539 -5.233 1.00 95.69 109 ILE A N 1
ATOM 841 C CA . ILE A 1 109 ? -2.963 2.232 -4.295 1.00 95.69 109 ILE A CA 1
ATOM 842 C C . ILE A 1 109 ? -2.652 3.641 -4.794 1.00 95.69 109 ILE A C 1
ATOM 844 O O . ILE A 1 109 ? -2.475 3.874 -5.983 1.00 95.69 109 ILE A O 1
ATOM 848 N N . GLU A 1 110 ? -2.538 4.574 -3.864 1.00 93.88 110 GLU A N 1
ATOM 849 C CA . GLU A 1 110 ? -2.052 5.925 -4.098 1.00 93.88 110 GLU A CA 1
ATOM 850 C C . GLU A 1 110 ? -0.594 6.035 -3.649 1.00 93.88 110 GLU A C 1
ATOM 852 O O . GLU A 1 110 ? -0.252 5.693 -2.511 1.00 93.88 110 GLU A O 1
ATOM 857 N N . VAL A 1 111 ? 0.260 6.559 -4.525 1.00 90.50 111 VAL A N 1
ATOM 858 C CA . VAL A 1 111 ? 1.669 6.848 -4.238 1.00 90.50 111 VAL A CA 1
ATOM 859 C C . VAL A 1 111 ? 1.906 8.350 -4.368 1.00 90.50 111 VAL A C 1
ATOM 861 O O . VAL A 1 111 ? 1.503 8.976 -5.350 1.00 90.5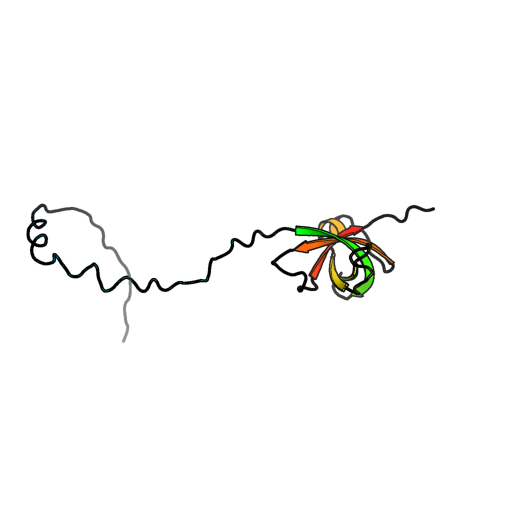0 111 VAL A O 1
ATOM 864 N N . GLN A 1 112 ? 2.562 8.955 -3.374 1.00 83.75 112 GLN A N 1
ATOM 865 C CA . GLN A 1 112 ? 2.963 10.361 -3.454 1.00 83.75 112 GLN A CA 1
ATOM 866 C C . GLN A 1 112 ? 4.190 10.490 -4.356 1.00 83.75 112 GLN A C 1
ATOM 868 O O . GLN A 1 112 ? 5.269 10.013 -4.014 1.00 83.75 112 GLN A O 1
ATOM 873 N N . ASN A 1 113 ? 4.051 11.180 -5.485 1.00 73.19 113 ASN A N 1
ATOM 874 C CA . ASN A 1 113 ? 5.164 11.436 -6.383 1.00 73.19 113 ASN A CA 1
ATOM 875 C C . ASN A 1 113 ? 5.969 12.640 -5.874 1.00 73.19 113 ASN A C 1
ATOM 877 O O . ASN A 1 113 ? 5.682 13.795 -6.191 1.00 73.19 113 ASN A O 1
ATOM 881 N N . ARG A 1 114 ? 6.973 12.362 -5.037 1.00 66.31 114 ARG A N 1
ATOM 882 C CA . ARG A 1 114 ? 7.972 13.346 -4.589 1.00 66.31 114 ARG A CA 1
ATOM 883 C C . ARG A 1 114 ? 9.270 13.261 -5.408 1.00 66.31 114 ARG A C 1
ATOM 885 O O . ARG A 1 114 ? 10.351 13.418 -4.857 1.00 66.31 114 ARG A O 1
ATOM 892 N N . GLY A 1 115 ? 9.171 12.994 -6.713 1.00 64.12 115 GLY A N 1
ATOM 893 C CA . GLY A 1 115 ? 10.300 12.999 -7.656 1.00 64.12 115 GLY A CA 1
ATOM 894 C C . GLY A 1 115 ? 10.856 11.618 -8.025 1.00 64.12 115 GLY A C 1
ATOM 895 O O . GLY A 1 115 ? 11.333 11.443 -9.142 1.00 64.12 115 GLY A O 1
ATOM 896 N N . ARG A 1 116 ? 10.747 10.612 -7.151 1.00 59.34 116 ARG A N 1
ATOM 897 C CA . ARG A 1 116 ? 10.977 9.192 -7.477 1.00 59.34 116 ARG A CA 1
ATOM 898 C C . ARG A 1 116 ? 10.048 8.303 -6.653 1.00 59.34 116 ARG A C 1
ATOM 900 O O . ARG A 1 116 ? 9.773 8.597 -5.493 1.00 59.34 116 ARG A O 1
ATOM 907 N N . ILE A 1 117 ? 9.624 7.181 -7.236 1.00 60.31 117 ILE A N 1
ATOM 908 C CA . ILE A 1 117 ? 8.996 6.057 -6.520 1.00 60.31 117 ILE A CA 1
ATOM 909 C C . ILE A 1 117 ? 10.128 5.238 -5.877 1.00 60.31 117 ILE A C 1
ATOM 911 O O . ILE A 1 117 ? 10.463 4.146 -6.318 1.00 60.31 117 ILE A O 1
ATOM 915 N N . THR A 1 118 ? 10.824 5.837 -4.914 1.00 55.38 118 THR A N 1
ATOM 916 C CA . THR A 1 118 ? 11.829 5.153 -4.075 1.00 55.38 118 THR A CA 1
ATOM 917 C C . THR A 1 118 ? 11.345 4.978 -2.645 1.00 55.38 118 THR A C 1
ATOM 919 O O . THR A 1 118 ? 11.854 4.118 -1.938 1.00 55.38 118 THR A O 1
ATOM 922 N N . ASP A 1 119 ? 10.332 5.740 -2.226 1.00 61.69 119 ASP A N 1
ATOM 923 C CA . ASP A 1 119 ? 9.644 5.459 -0.975 1.00 61.69 119 ASP A CA 1
ATOM 924 C C . ASP A 1 119 ? 8.705 4.277 -1.205 1.00 61.69 119 ASP A C 1
ATOM 926 O O . ASP A 1 119 ? 7.678 4.403 -1.872 1.00 61.69 119 ASP A O 1
ATOM 930 N N . SER A 1 120 ? 9.039 3.128 -0.618 1.00 72.69 120 SER A N 1
ATOM 931 C CA . SER A 1 120 ? 8.246 1.893 -0.651 1.00 72.69 120 SER A CA 1
ATOM 932 C C . SER A 1 120 ? 6.914 2.008 0.104 1.00 72.69 120 SER A C 1
ATOM 934 O O . SER A 1 120 ? 6.423 1.020 0.632 1.00 72.69 120 SER A O 1
ATOM 936 N N . LYS A 1 121 ? 6.342 3.209 0.233 1.00 87.12 121 LYS A N 1
ATOM 937 C CA . LYS A 1 121 ? 5.132 3.497 1.001 1.00 87.12 121 LYS A CA 1
ATOM 938 C C . LYS A 1 121 ? 4.017 3.922 0.059 1.00 87.12 121 LYS A C 1
ATOM 940 O O . LYS A 1 121 ? 4.124 4.926 -0.641 1.00 87.12 121 LYS A O 1
ATOM 945 N N . ALA A 1 122 ? 2.915 3.192 0.109 1.00 93.25 122 ALA A N 1
ATOM 946 C CA . ALA A 1 122 ? 1.702 3.495 -0.631 1.00 93.25 122 ALA A CA 1
ATOM 947 C C . ALA A 1 122 ? 0.485 3.514 0.298 1.00 93.25 122 ALA A C 1
ATOM 949 O O . ALA A 1 122 ? 0.537 3.067 1.448 1.00 93.25 122 ALA A O 1
ATOM 950 N N . ARG A 1 123 ? -0.637 4.030 -0.198 1.00 94.88 123 ARG A N 1
ATOM 951 C CA . ARG A 1 123 ? -1.909 4.039 0.524 1.00 94.88 123 ARG A CA 1
ATOM 952 C C . ARG A 1 123 ? -2.949 3.243 -0.251 1.00 94.88 123 ARG A C 1
ATOM 954 O O . ARG A 1 123 ? -3.295 3.611 -1.362 1.00 94.88 123 ARG A O 1
ATOM 961 N N . LEU A 1 124 ? -3.469 2.171 0.337 1.00 96.06 124 LEU A N 1
ATOM 962 C CA . LEU A 1 124 ? -4.518 1.345 -0.261 1.00 96.06 124 LEU A CA 1
ATOM 963 C C . LEU A 1 124 ? -5.852 2.081 -0.135 1.00 96.06 124 LEU A C 1
ATOM 965 O O . LEU A 1 124 ? -6.333 2.295 0.981 1.00 96.06 124 LEU A O 1
ATOM 969 N N . VAL A 1 125 ? -6.427 2.491 -1.265 1.00 96.25 125 VAL A N 1
ATOM 970 C CA . VAL A 1 125 ? -7.637 3.330 -1.304 1.00 96.25 125 VAL A CA 1
ATOM 971 C C . VAL A 1 125 ? -8.876 2.604 -1.791 1.00 96.25 125 VAL A C 1
ATOM 973 O O . VAL A 1 125 ? -9.980 2.963 -1.377 1.00 96.25 125 VAL A O 1
ATOM 976 N N . TYR A 1 126 ? -8.705 1.549 -2.586 1.00 96.19 126 TYR A N 1
ATOM 977 C CA . TYR A 1 126 ? -9.812 0.752 -3.096 1.00 96.19 126 TYR A CA 1
ATOM 978 C C . TYR A 1 126 ? -9.429 -0.725 -3.223 1.00 96.19 126 TYR A C 1
ATOM 980 O O . TYR A 1 126 ? -8.303 -1.045 -3.599 1.00 96.19 126 TYR A O 1
ATOM 988 N N . ARG A 1 127 ? -10.379 -1.617 -2.926 1.00 95.62 127 ARG A N 1
ATOM 989 C CA . ARG A 1 127 ? -10.282 -3.062 -3.160 1.00 95.62 127 ARG A CA 1
ATOM 990 C C . ARG A 1 127 ? -11.299 -3.435 -4.232 1.00 95.62 127 ARG A C 1
ATOM 992 O O . ARG A 1 127 ? -12.482 -3.143 -4.062 1.00 95.62 127 ARG A O 1
ATOM 999 N N . HIS A 1 128 ? -10.836 -4.064 -5.308 1.00 94.50 128 HIS A N 1
ATOM 1000 C CA . HIS A 1 128 ? -11.703 -4.552 -6.378 1.00 94.50 128 HIS A CA 1
ATOM 1001 C C . HIS A 1 128 ? -12.403 -5.834 -5.925 1.00 94.50 128 HIS A C 1
ATOM 1003 O O . HIS A 1 128 ? -11.831 -6.637 -5.187 1.00 94.50 128 HIS A O 1
ATOM 1009 N N . LYS A 1 129 ? -13.652 -6.021 -6.351 1.00 88.56 129 LYS A N 1
ATOM 1010 C CA . LYS A 1 129 ? -14.324 -7.316 -6.217 1.00 88.56 129 LYS A CA 1
ATOM 1011 C C . LYS A 1 129 ? -13.760 -8.242 -7.293 1.00 88.56 129 LYS A C 1
ATOM 1013 O O . LYS A 1 129 ? -13.532 -7.775 -8.408 1.00 88.56 129 LYS A O 1
ATOM 1018 N N . LEU A 1 130 ? -13.542 -9.520 -6.979 1.00 79.69 130 LEU A N 1
ATOM 1019 C CA . LEU A 1 130 ? -13.410 -10.499 -8.053 1.00 79.69 130 LEU A CA 1
ATOM 1020 C C . LEU A 1 130 ? -14.752 -10.512 -8.786 1.00 79.69 130 LEU A C 1
ATOM 1022 O O . LEU A 1 130 ? -15.794 -10.690 -8.159 1.00 79.69 130 LEU A O 1
ATOM 1026 N N . SER A 1 131 ? -14.734 -10.220 -10.082 1.00 74.00 131 SER A N 1
ATOM 1027 C CA . SER A 1 131 ? -15.852 -10.574 -10.942 1.00 74.00 131 SER A CA 1
ATOM 1028 C C . SER A 1 131 ? -15.839 -12.091 -11.037 1.00 74.00 131 SER A C 1
ATOM 1030 O O . SER A 1 131 ? -14.904 -12.640 -11.623 1.00 74.00 131 SER A O 1
ATOM 1032 N N . ASP A 1 132 ? -16.817 -12.745 -10.413 1.00 60.00 132 ASP A N 1
ATOM 1033 C CA . ASP A 1 132 ? -17.062 -14.177 -10.580 1.00 60.00 132 ASP A CA 1
ATOM 1034 C C . ASP A 1 132 ? -17.261 -14.416 -12.083 1.00 60.00 132 ASP A C 1
ATOM 1036 O O . ASP A 1 132 ? -18.271 -14.008 -12.656 1.00 60.00 132 ASP A O 1
ATOM 1040 N N . SER A 1 133 ? -16.210 -14.912 -12.735 1.00 50.00 133 SER A N 1
ATOM 1041 C CA . SER A 1 133 ? -16.175 -15.217 -14.168 1.00 50.00 133 SER A CA 1
ATOM 1042 C C . SER A 1 133 ? -16.325 -16.715 -14.338 1.00 50.00 133 SER A C 1
ATOM 1044 O O . SER A 1 133 ? -15.712 -17.435 -13.517 1.00 50.00 133 SER A O 1
#

InterPro domains:
  IPR004368 Translation initiation factor IF-1 [PTHR33370] (12-131)
  IPR006196 RNA-binding domain, S1, IF1 type [PF01176] (56-118)
  IPR006196 RNA-binding domain, S1, IF1 type [PS50832] (87-129)
  IPR012340 Nucleic acid-binding, OB-fold [G3DSA:2.40.50.140] (46-133)
  IPR012340 Nucleic acid-binding, OB-fold [SSF50249] (51-129)

Solvent-accessible surface area (backbone atoms only — not comparable to full-atom values): 8943 Å² total; per-residue (Å²): 133,83,90,83,85,84,82,88,86,90,84,86,86,83,91,84,79,85,83,90,84,92,77,89,86,86,80,85,82,78,93,77,80,84,78,73,66,75,80,68,78,76,72,78,73,70,78,69,82,78,70,80,44,77,44,79,44,48,25,35,28,72,39,82,44,85,90,66,29,28,36,29,33,54,56,51,83,91,37,65,87,45,96,53,67,33,40,27,38,63,29,68,68,39,61,75,67,66,62,85,85,58,69,68,42,46,30,35,30,39,34,70,45,78,86,56,95,74,67,50,59,32,33,34,71,46,74,59,76,81,76,90,122

Foldseek 3Di:
DDDDDDDDDDDDDDDDDDDDDPPDPPDDDDDDPPPPPDPPPPPVPPVPPQPWDKDKFKWFFAAADPPQKTKTFTDDDVRPVPGDIAIEHEDPVCVVVVPDDDGGWIFIWIDTPRPDPPHSYIYTDGTDDPPPD

Organism: NCBI:txid1401685

pLDDT: mean 71.58, std 22.69, range [31.69, 96.88]

Radius of gyration: 32.61 Å; Cα contacts (8 Å, |Δi|>4): 162; chains: 1; bounding box: 51×84×71 Å

Sequence (133 aa):
MKQENHTSEFKTNNNRSASAKNKIKKKITGTLSDSLGKLKIQDSRSKTNAKKSVRELKAKIIEMLPGAMCKVKLIGAEYESKDIELIAYTAGRIKKSRIRVVVGDIVTIEVQNRGRITDSKARLVYRHKLSDS

Secondary structure (DSSP, 8-state):
----------------------SSSSSS--SSSSSS----------------EEEEEEEEEEEEETTTEEEEEE-SHHHHTS--EEEEEEPHHHHHTT----TT-EEEEEEEESSSTTS-EEEEEEEPPP---